Protein AF-A0A1S1GWY3-F1 (afdb_monomer_lite)

Foldseek 3Di:
DDPPPLQPLLDAPPDDPVNADDPVVLVVLLVVLLPDPDCPDPVNVVSLVVSLVRLVSLLRNQLNVVRDPDDVLSVVLSVLLVVLVVLLVVLLVDQDLVSSLVSVVVQLVVCQVPVSSVSSCLSRPQNVPLVCLCVSYPDNVSSLVNSLSSLVSSLVSCVRHGDPSSSVSSVSVNSSSVSVSD

Radius of gyration: 16.81 Å; chains: 1; bounding box: 40×38×43 Å

pLDDT: mean 86.52, std 10.94, range [29.84, 97.25]

Structure (mmCIF, N/CA/C/O backbone):
data_AF-A0A1S1GWY3-F1
#
_entry.id   AF-A0A1S1GWY3-F1
#
loop_
_atom_site.group_PDB
_atom_site.id
_atom_site.type_symbol
_atom_site.label_atom_id
_atom_site.label_alt_id
_atom_site.label_comp_id
_atom_site.label_asym_id
_atom_site.label_entity_id
_atom_site.label_seq_id
_atom_site.pdbx_PDB_ins_code
_atom_site.Cartn_x
_atom_site.Cartn_y
_atom_site.Cartn_z
_atom_site.occupancy
_atom_site.B_iso_or_equiv
_atom_site.auth_seq_id
_atom_site.auth_comp_id
_atom_site.auth_asym_id
_atom_site.auth_atom_id
_atom_site.pdbx_PDB_model_num
ATOM 1 N N . MET A 1 1 ? 18.678 25.585 -15.046 1.00 33.75 1 MET A N 1
ATOM 2 C CA . MET A 1 1 ? 17.595 25.380 -14.064 1.00 33.75 1 MET A CA 1
ATOM 3 C C . MET A 1 1 ? 17.825 24.009 -13.463 1.00 33.75 1 MET A C 1
ATOM 5 O O . MET A 1 1 ? 17.833 23.049 -14.219 1.00 33.75 1 MET A O 1
ATOM 9 N N . ASN A 1 2 ? 18.138 23.937 -12.169 1.00 29.84 2 ASN A N 1
ATOM 10 C CA . ASN A 1 2 ? 18.294 22.660 -11.475 1.00 29.84 2 ASN A CA 1
ATOM 11 C C . ASN A 1 2 ? 16.910 22.026 -11.335 1.00 29.84 2 ASN A C 1
ATOM 13 O O . ASN A 1 2 ? 16.057 22.564 -10.637 1.00 29.84 2 ASN A O 1
ATOM 17 N N . VAL A 1 3 ? 16.696 20.913 -12.035 1.00 37.03 3 VAL A N 1
ATOM 18 C CA . VAL A 1 3 ? 15.541 20.022 -11.871 1.00 37.03 3 VAL A CA 1
ATOM 19 C C . VAL A 1 3 ? 15.856 19.090 -10.696 1.00 37.03 3 VAL A C 1
ATOM 21 O O . VAL A 1 3 ? 16.048 17.893 -10.858 1.00 37.03 3 VAL A O 1
ATOM 24 N N . THR A 1 4 ? 16.055 19.658 -9.511 1.00 40.62 4 THR A N 1
ATOM 25 C CA . THR A 1 4 ? 16.269 18.902 -8.269 1.00 40.62 4 THR A CA 1
ATOM 26 C C . THR A 1 4 ? 14.913 18.791 -7.588 1.00 40.62 4 THR A C 1
ATOM 28 O O . THR A 1 4 ? 14.462 19.765 -6.991 1.00 40.62 4 THR A O 1
ATOM 31 N N . GLY A 1 5 ? 14.226 17.667 -7.804 1.00 51.12 5 GLY A N 1
ATOM 32 C CA . GLY A 1 5 ? 12.926 17.367 -7.191 1.00 51.12 5 GLY A CA 1
ATOM 33 C C . GLY A 1 5 ? 12.079 16.334 -7.945 1.00 51.12 5 GLY A C 1
ATOM 34 O O . GLY A 1 5 ? 11.259 15.666 -7.338 1.00 51.12 5 GLY A O 1
ATOM 35 N N . HIS A 1 6 ? 12.298 16.127 -9.250 1.00 55.69 6 HIS A N 1
ATOM 36 C CA . HIS A 1 6 ? 11.479 15.204 -10.066 1.00 55.69 6 HIS A CA 1
ATOM 37 C C . HIS A 1 6 ? 11.820 13.705 -9.904 1.00 55.69 6 HIS A C 1
ATOM 39 O O . HIS A 1 6 ? 11.267 12.875 -10.630 1.00 55.69 6 HIS A O 1
ATOM 45 N N . TYR A 1 7 ? 12.745 13.354 -8.997 1.00 61.78 7 TYR A N 1
ATOM 46 C CA . TYR A 1 7 ? 13.328 12.006 -8.930 1.00 61.78 7 TYR A CA 1
ATOM 47 C C . TYR A 1 7 ? 13.540 11.432 -7.520 1.00 61.78 7 TYR A C 1
ATOM 49 O O . TYR A 1 7 ? 13.973 10.289 -7.428 1.00 61.78 7 TYR A O 1
ATOM 57 N N . GLU A 1 8 ? 13.244 12.167 -6.442 1.00 68.94 8 GLU A N 1
ATOM 58 C CA . GLU A 1 8 ? 13.541 11.705 -5.067 1.00 68.94 8 GLU A CA 1
ATOM 59 C C . GLU A 1 8 ? 12.760 10.429 -4.706 1.00 68.94 8 GLU A C 1
ATOM 61 O O . GLU A 1 8 ? 13.274 9.542 -4.038 1.00 68.94 8 GLU A O 1
ATOM 66 N N . GLU A 1 9 ? 11.563 10.261 -5.268 1.00 67.81 9 GLU A N 1
ATOM 67 C CA . GLU A 1 9 ? 10.724 9.060 -5.120 1.00 67.81 9 GLU A CA 1
ATOM 68 C C . GLU A 1 9 ? 11.321 7.803 -5.796 1.00 67.81 9 GLU A C 1
ATOM 70 O O . GLU A 1 9 ? 10.809 6.696 -5.638 1.00 67.81 9 GLU A O 1
ATOM 75 N N . PHE A 1 10 ? 12.387 7.964 -6.591 1.00 72.00 10 PHE A N 1
ATOM 76 C CA . PHE A 1 10 ? 13.150 6.878 -7.220 1.00 72.00 10 PHE A CA 1
ATOM 77 C C . PHE A 1 10 ? 14.474 6.601 -6.504 1.00 72.00 10 PHE A C 1
ATOM 79 O O . PHE A 1 10 ? 15.236 5.730 -6.936 1.00 72.00 10 PHE A O 1
ATOM 86 N N . ASP A 1 11 ? 14.795 7.364 -5.463 1.00 78.31 11 ASP A N 1
ATOM 87 C CA . ASP A 1 11 ? 15.986 7.126 -4.665 1.00 78.31 11 ASP A CA 1
ATOM 88 C C . ASP A 1 11 ? 15.728 6.000 -3.667 1.00 78.31 11 ASP A C 1
ATOM 90 O O . ASP A 1 11 ? 14.596 5.758 -3.250 1.00 78.31 11 ASP A O 1
ATOM 94 N N . LYS A 1 12 ? 16.775 5.249 -3.321 1.00 83.94 12 LYS A N 1
ATOM 95 C CA . LYS A 1 12 ? 16.629 4.134 -2.381 1.00 83.94 12 LYS A CA 1
ATOM 96 C C . LYS A 1 12 ? 16.332 4.655 -0.976 1.00 83.94 12 LYS A C 1
ATOM 98 O O . LYS A 1 12 ? 16.876 5.684 -0.575 1.00 83.94 12 LYS A O 1
ATOM 103 N N . SER A 1 13 ? 15.505 3.928 -0.232 1.00 85.69 13 SER A N 1
ATOM 104 C CA . SER A 1 13 ? 15.097 4.273 1.137 1.00 85.69 13 SER A CA 1
ATOM 105 C C . SER A 1 13 ? 16.272 4.305 2.126 1.00 85.69 13 SER A C 1
ATOM 107 O O . SER A 1 13 ? 16.221 5.007 3.133 1.00 85.69 13 SER A O 1
ATOM 109 N N . ASN A 1 14 ? 17.364 3.594 1.811 1.00 87.25 14 ASN A N 1
ATOM 110 C CA . ASN A 1 14 ? 18.498 3.302 2.700 1.00 87.25 14 ASN A CA 1
ATOM 111 C C . ASN A 1 14 ? 18.140 2.421 3.907 1.00 87.25 14 ASN A C 1
ATOM 113 O O . ASN A 1 14 ? 18.985 2.253 4.786 1.00 87.25 14 ASN A O 1
ATOM 117 N N . LEU A 1 15 ? 16.936 1.844 3.942 1.00 91.38 15 LEU A N 1
ATOM 118 C CA . LEU A 1 15 ? 16.572 0.841 4.932 1.00 91.38 15 LEU A CA 1
ATOM 119 C C . LEU A 1 15 ? 17.345 -0.450 4.672 1.00 91.38 15 LEU A C 1
ATOM 121 O O . LEU A 1 15 ? 17.559 -0.869 3.531 1.00 91.38 15 LEU A O 1
ATOM 125 N N . THR A 1 16 ? 17.756 -1.097 5.752 1.00 91.25 16 THR A N 1
ATOM 126 C CA . THR A 1 16 ? 18.319 -2.443 5.731 1.00 91.25 16 THR A CA 1
ATOM 127 C C . THR A 1 16 ? 17.353 -3.411 6.395 1.00 91.25 16 THR A C 1
ATOM 129 O O . THR A 1 16 ? 16.482 -3.009 7.163 1.00 91.25 16 THR A O 1
ATOM 132 N N . LYS A 1 17 ? 17.490 -4.711 6.116 1.00 89.62 17 LYS A N 1
ATOM 133 C CA . LYS A 1 17 ? 16.598 -5.724 6.697 1.00 89.62 17 LYS A CA 1
ATOM 134 C C . LYS A 1 17 ? 16.669 -5.737 8.227 1.00 89.62 17 LYS A C 1
ATOM 136 O O . LYS A 1 17 ? 15.695 -6.080 8.884 1.00 89.62 17 LYS A O 1
ATOM 141 N N . GLU A 1 18 ? 17.819 -5.367 8.783 1.00 90.81 18 GLU A N 1
ATOM 142 C CA . GLU A 1 18 ? 18.073 -5.257 10.216 1.00 90.81 18 GLU A CA 1
ATOM 143 C C . GLU A 1 18 ? 17.313 -4.102 10.886 1.00 90.81 18 GLU A C 1
ATOM 145 O O . GLU A 1 18 ? 17.094 -4.156 12.097 1.00 90.81 18 GLU A O 1
ATOM 150 N N . ASP A 1 19 ? 16.893 -3.090 10.120 1.00 90.19 1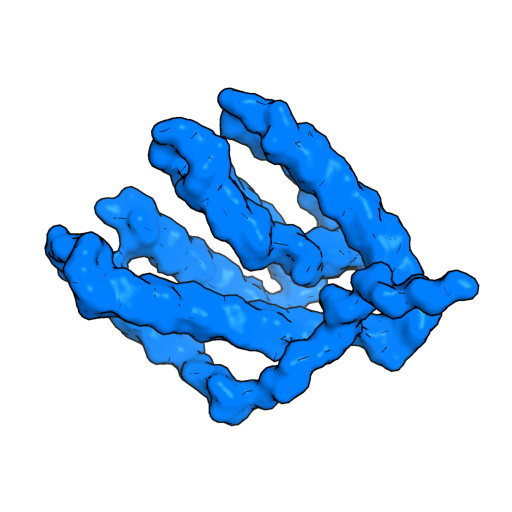9 ASP A N 1
ATOM 151 C CA . ASP A 1 19 ? 16.079 -1.974 10.615 1.00 90.19 19 ASP A CA 1
ATOM 152 C C . ASP A 1 19 ? 14.593 -2.358 10.756 1.00 90.19 19 ASP A C 1
ATOM 154 O O . ASP A 1 19 ? 13.818 -1.635 11.384 1.00 90.19 19 ASP A O 1
ATOM 158 N N . LEU A 1 20 ? 14.187 -3.501 10.188 1.00 94.88 20 LEU A N 1
ATOM 159 C CA . LEU A 1 20 ? 12.792 -3.910 10.057 1.00 94.88 20 LEU A CA 1
ATOM 160 C C . LEU A 1 20 ? 12.394 -4.932 11.125 1.00 94.88 20 LEU A C 1
ATOM 162 O O . LEU A 1 20 ? 13.105 -5.901 11.400 1.00 94.88 20 LEU A O 1
ATOM 166 N N . ILE A 1 21 ? 11.197 -4.760 11.688 1.00 94.75 21 ILE A N 1
ATOM 167 C CA . ILE A 1 21 ? 10.583 -5.789 12.538 1.00 94.75 21 ILE A CA 1
ATOM 168 C C . ILE A 1 21 ? 10.111 -6.976 11.693 1.00 94.75 21 ILE A C 1
ATOM 170 O O . ILE A 1 21 ? 9.874 -6.845 10.496 1.00 94.75 21 ILE A O 1
ATOM 174 N N . SER A 1 22 ? 9.934 -8.150 12.293 1.00 95.69 22 SER A N 1
ATOM 175 C CA . SER A 1 22 ? 9.476 -9.324 11.540 1.00 95.69 22 SER A CA 1
ATOM 176 C C . SER A 1 22 ? 8.006 -9.214 11.089 1.00 95.69 22 SER A C 1
ATOM 178 O O . SER A 1 22 ? 7.181 -8.592 11.758 1.00 95.69 22 SER A O 1
ATOM 180 N N . PHE A 1 23 ? 7.640 -9.884 9.987 1.00 95.38 23 PHE A N 1
ATOM 181 C CA . PHE A 1 23 ? 6.233 -10.010 9.565 1.00 95.38 23 PHE A CA 1
ATOM 182 C C . PHE A 1 23 ? 5.352 -10.640 10.652 1.00 95.38 23 PHE A C 1
ATOM 184 O O . PHE A 1 23 ? 4.197 -10.253 10.808 1.00 95.38 23 PHE A O 1
ATOM 191 N N . ASP A 1 24 ? 5.893 -11.575 11.435 1.00 96.44 24 ASP A N 1
ATOM 192 C CA . ASP A 1 24 ? 5.167 -12.197 12.544 1.00 96.44 24 ASP A CA 1
ATOM 193 C C . ASP A 1 24 ? 4.851 -11.199 13.665 1.00 96.44 24 ASP A C 1
ATOM 195 O O . ASP A 1 24 ? 3.771 -11.258 14.252 1.00 96.44 24 ASP A O 1
ATOM 199 N N . GLU A 1 25 ? 5.745 -10.249 13.944 1.00 96.75 25 GLU A N 1
ATOM 200 C CA . GLU A 1 25 ? 5.464 -9.164 14.888 1.00 96.75 25 GLU A CA 1
ATOM 201 C C . GLU A 1 25 ? 4.370 -8.226 14.371 1.00 96.75 25 GLU A C 1
ATOM 203 O O . GLU A 1 25 ? 3.475 -7.866 15.137 1.00 96.75 25 GLU A O 1
ATOM 208 N N . ILE A 1 26 ? 4.381 -7.891 13.075 1.00 97.12 26 ILE A N 1
ATOM 209 C CA . ILE A 1 26 ? 3.318 -7.086 12.449 1.00 97.12 26 ILE A CA 1
ATOM 210 C C . ILE A 1 26 ? 1.970 -7.811 12.563 1.00 97.12 26 ILE A C 1
ATOM 212 O O . ILE A 1 26 ? 0.995 -7.224 13.031 1.00 97.12 26 ILE A O 1
ATOM 216 N N . LYS A 1 27 ? 1.923 -9.108 12.219 1.00 97.12 27 LYS A N 1
ATOM 217 C CA . LYS A 1 27 ? 0.732 -9.968 12.369 1.00 97.12 27 LYS A CA 1
ATOM 218 C C . LYS A 1 27 ? 0.194 -9.947 13.802 1.00 97.12 27 LYS A C 1
ATOM 220 O O . LYS A 1 27 ? -1.005 -9.780 14.014 1.00 97.12 27 LYS A O 1
ATOM 225 N N . GLN A 1 28 ? 1.072 -10.092 14.796 1.00 97.25 28 GLN A N 1
ATOM 226 C CA . GLN A 1 28 ? 0.681 -10.057 16.208 1.00 97.25 28 GLN A CA 1
ATOM 227 C C . GLN A 1 28 ? 0.118 -8.699 16.628 1.00 97.25 28 GLN A C 1
ATOM 229 O O . GLN A 1 28 ? -0.828 -8.648 17.412 1.00 97.25 28 GLN A O 1
ATOM 234 N N . ASP A 1 29 ? 0.695 -7.604 16.143 1.00 97.06 29 ASP A N 1
ATOM 235 C CA . ASP A 1 29 ? 0.226 -6.261 16.468 1.00 97.06 29 ASP A CA 1
ATOM 236 C C . ASP A 1 29 ? -1.128 -5.956 15.811 1.00 97.06 29 ASP A C 1
ATOM 238 O O . ASP A 1 29 ? -2.011 -5.411 16.477 1.00 97.06 29 ASP A O 1
ATOM 242 N N . ILE A 1 30 ? -1.349 -6.401 14.569 1.00 96.38 30 ILE A N 1
ATOM 243 C CA . ILE A 1 30 ? -2.665 -6.349 13.910 1.00 96.38 30 ILE A CA 1
ATOM 244 C C . ILE A 1 30 ? -3.703 -7.139 14.715 1.00 96.38 30 ILE A C 1
ATOM 246 O O . ILE A 1 30 ? -4.798 -6.639 14.967 1.00 96.38 30 ILE A O 1
ATOM 250 N N . GLU A 1 31 ? -3.370 -8.347 15.173 1.00 95.75 31 GLU A N 1
ATOM 251 C CA . GLU A 1 31 ? -4.296 -9.168 15.958 1.00 95.75 31 GLU A CA 1
ATOM 252 C C . GLU A 1 31 ? -4.656 -8.513 17.302 1.00 95.75 31 GLU A C 1
ATOM 254 O O . GLU A 1 31 ? -5.824 -8.492 17.696 1.00 95.75 31 GLU A O 1
ATOM 259 N N . LYS A 1 32 ? -3.687 -7.885 17.982 1.00 94.81 32 LYS A N 1
ATOM 260 C CA . LYS A 1 32 ? -3.961 -7.082 19.187 1.00 94.81 32 LYS A CA 1
ATOM 261 C C . LYS A 1 32 ? -4.910 -5.922 18.887 1.00 94.81 32 LYS A C 1
ATOM 263 O O . LYS A 1 32 ? -5.817 -5.663 19.676 1.00 94.81 32 LYS A O 1
ATOM 268 N N . LEU A 1 33 ? -4.730 -5.240 17.753 1.00 94.38 33 LEU A N 1
ATOM 269 C CA . LEU A 1 33 ? -5.608 -4.146 17.338 1.00 94.38 33 LEU A CA 1
ATOM 270 C C . LEU A 1 33 ? -7.033 -4.643 17.044 1.00 94.38 33 LEU A C 1
ATOM 272 O O . LEU A 1 33 ? -7.998 -3.980 17.433 1.00 94.38 33 LEU A O 1
ATOM 276 N N . LYS A 1 34 ? -7.186 -5.810 16.401 1.00 93.06 34 LYS A N 1
ATOM 277 C CA . LYS A 1 34 ? -8.490 -6.456 16.143 1.00 93.06 34 LYS A CA 1
ATOM 278 C C . LYS A 1 34 ? -9.240 -6.775 17.438 1.00 93.06 34 LYS A C 1
ATOM 280 O O . LYS A 1 34 ? -10.443 -6.556 17.513 1.00 93.06 34 LYS A O 1
ATOM 285 N N . GLN A 1 35 ? -8.533 -7.245 18.464 1.00 91.62 35 GLN A N 1
ATOM 286 C CA . GLN A 1 35 ? -9.115 -7.648 19.752 1.00 91.62 35 GLN A CA 1
ATOM 287 C C . GLN A 1 35 ? -9.429 -6.477 20.698 1.00 91.62 35 GLN A C 1
ATOM 289 O O . GLN A 1 35 ? -9.967 -6.688 21.786 1.00 91.62 35 GLN A O 1
ATOM 294 N N . SER A 1 36 ? -9.081 -5.247 20.323 1.00 88.75 36 SER A N 1
ATOM 295 C CA . SER A 1 36 ? -9.164 -4.113 21.234 1.00 88.75 36 SER A CA 1
ATOM 296 C C . SER A 1 36 ? -10.563 -3.493 21.303 1.00 88.75 36 SER A C 1
ATOM 298 O O . SER A 1 36 ? -11.106 -3.044 20.297 1.00 88.75 36 SER A O 1
ATOM 300 N N . GLU A 1 37 ? -11.125 -3.398 22.513 1.00 83.31 37 GLU A N 1
ATOM 301 C CA . GLU A 1 37 ? -12.492 -2.895 22.744 1.00 83.31 37 GLU A CA 1
ATOM 302 C C . GLU A 1 37 ? -12.633 -1.371 22.573 1.00 83.31 37 GLU A C 1
ATOM 304 O O . GLU A 1 37 ? -13.719 -0.875 22.276 1.00 83.31 37 GLU A O 1
ATOM 309 N N . ASN A 1 38 ? -11.555 -0.600 22.768 1.00 85.50 38 ASN A N 1
ATOM 310 C CA . ASN A 1 38 ? -11.584 0.864 22.672 1.00 85.50 38 ASN A CA 1
ATOM 311 C C . ASN A 1 38 ? -10.524 1.397 21.710 1.00 85.50 38 ASN A C 1
ATOM 313 O O . ASN A 1 38 ? -9.496 1.918 22.144 1.00 85.50 38 ASN A O 1
ATOM 317 N N . LYS A 1 39 ? -10.799 1.336 20.405 1.00 81.75 39 LYS A N 1
ATOM 318 C CA . LYS A 1 39 ? -9.899 1.777 19.321 1.00 81.75 39 LYS A CA 1
ATOM 319 C C . LYS A 1 39 ? -9.305 3.183 19.505 1.00 81.75 39 LYS A C 1
ATOM 321 O O . LYS A 1 39 ? -8.210 3.443 19.034 1.00 81.75 39 LYS A O 1
ATOM 326 N N . LYS A 1 40 ? -9.979 4.076 20.241 1.00 85.19 40 LYS A N 1
ATOM 327 C CA . LYS A 1 40 ? -9.542 5.467 20.468 1.00 85.19 40 LYS A CA 1
ATOM 328 C C . LYS A 1 40 ? -8.639 5.662 21.691 1.00 85.19 40 LYS A C 1
ATOM 330 O O . LYS A 1 40 ? -8.344 6.802 22.040 1.00 85.19 40 LYS A O 1
ATOM 335 N N . SER A 1 41 ? -8.247 4.595 22.386 1.00 90.69 41 SER A N 1
ATOM 336 C CA . SER A 1 41 ? -7.293 4.696 23.494 1.00 90.69 41 SER A CA 1
ATOM 337 C C . SER A 1 41 ? -5.906 5.118 22.992 1.00 90.69 41 SER A C 1
ATOM 339 O O . SER A 1 41 ? -5.496 4.749 21.892 1.00 90.69 41 SER A O 1
ATOM 341 N N . ASP A 1 42 ? -5.146 5.839 23.821 1.00 92.25 42 ASP A N 1
ATOM 342 C CA . ASP A 1 42 ? -3.774 6.252 23.483 1.00 92.25 42 ASP A CA 1
ATOM 343 C C . ASP A 1 42 ? -2.863 5.061 23.135 1.00 92.25 42 ASP A C 1
ATOM 345 O O . ASP A 1 42 ? -1.924 5.196 22.353 1.00 92.25 42 ASP A O 1
ATOM 349 N N . GLU A 1 43 ? -3.115 3.897 23.737 1.00 92.38 43 GLU A N 1
ATOM 350 C CA . GLU A 1 43 ? -2.380 2.663 23.460 1.00 92.38 43 GLU A CA 1
ATOM 351 C C . GLU A 1 43 ? -2.678 2.137 22.053 1.00 92.38 43 GLU A C 1
ATOM 353 O O . GLU A 1 43 ? -1.746 1.839 21.309 1.00 92.38 43 GLU A O 1
ATOM 358 N N . ASN A 1 44 ? -3.951 2.105 21.654 1.00 91.56 44 ASN A N 1
ATOM 359 C CA . ASN A 1 44 ? -4.340 1.654 20.321 1.00 91.56 44 ASN A CA 1
ATOM 360 C C . ASN A 1 44 ? -3.905 2.622 19.228 1.00 91.56 44 ASN A C 1
ATOM 362 O O . ASN A 1 44 ? -3.440 2.170 18.192 1.00 91.56 44 ASN A O 1
ATOM 366 N N . VAL A 1 45 ? -3.972 3.934 19.468 1.00 92.69 45 VAL A N 1
ATOM 367 C CA . VAL A 1 45 ? -3.465 4.934 18.514 1.00 92.69 45 VAL A CA 1
ATOM 368 C C . VAL A 1 45 ? -1.960 4.749 18.286 1.00 92.69 45 VAL A C 1
ATOM 370 O O . VAL A 1 45 ? -1.478 4.824 17.158 1.00 92.69 45 VAL A O 1
ATOM 373 N N . LYS A 1 46 ? -1.193 4.455 19.346 1.00 94.88 46 LYS A N 1
ATOM 374 C CA . LYS A 1 46 ? 0.240 4.137 19.215 1.00 94.88 46 LYS A CA 1
ATOM 375 C C . LYS A 1 46 ? 0.478 2.815 18.490 1.00 94.88 46 LYS A C 1
ATOM 377 O O . LYS A 1 46 ? 1.430 2.726 17.720 1.00 94.88 46 LYS A O 1
ATOM 382 N N . LEU A 1 47 ? -0.352 1.806 18.748 1.00 95.25 47 LEU A N 1
ATOM 383 C CA . LEU A 1 47 ? -0.277 0.510 18.078 1.00 95.25 47 LEU A CA 1
ATOM 384 C C . LEU A 1 47 ? -0.572 0.644 16.578 1.00 95.25 47 LEU A C 1
ATOM 386 O O . LEU A 1 47 ? 0.187 0.130 15.766 1.00 95.25 47 LEU A O 1
ATOM 390 N N . GLU A 1 48 ? -1.612 1.393 16.218 1.00 93.75 48 GLU A N 1
ATOM 391 C CA . GLU A 1 48 ? -1.975 1.713 14.838 1.00 93.75 48 GLU A CA 1
ATOM 392 C C . GLU A 1 48 ? -0.819 2.414 14.114 1.00 93.75 48 GLU A C 1
ATOM 394 O O . GLU A 1 48 ? -0.377 1.962 13.059 1.00 93.75 48 GLU A O 1
ATOM 399 N N . GLN A 1 49 ? -0.247 3.457 14.727 1.00 93.88 49 GLN A N 1
ATOM 400 C CA . GLN A 1 49 ? 0.904 4.157 14.157 1.00 93.88 49 GLN A CA 1
ATOM 401 C C . GLN A 1 49 ? 2.123 3.238 14.004 1.00 93.88 49 GLN A C 1
ATOM 403 O O . GLN A 1 49 ? 2.849 3.346 13.017 1.00 93.88 49 GLN A O 1
ATOM 408 N N . LYS A 1 50 ? 2.356 2.330 14.962 1.00 95.56 50 LYS A N 1
ATOM 409 C CA . LYS A 1 50 ? 3.440 1.345 14.880 1.00 95.56 50 LYS A CA 1
ATOM 410 C C . LYS A 1 50 ? 3.239 0.419 13.681 1.00 95.56 50 LYS A C 1
ATOM 412 O O . LYS A 1 50 ? 4.162 0.288 12.886 1.00 95.56 50 LYS A O 1
ATOM 417 N N . ILE A 1 51 ? 2.053 -0.176 13.537 1.00 95.31 51 ILE A N 1
ATOM 418 C CA . ILE A 1 51 ? 1.723 -1.067 12.414 1.00 95.31 51 ILE A CA 1
ATOM 419 C C . ILE A 1 51 ? 1.901 -0.324 11.091 1.00 95.31 51 ILE A C 1
ATOM 421 O O . ILE A 1 51 ? 2.605 -0.814 10.213 1.00 95.31 51 ILE A O 1
ATOM 425 N N . LYS A 1 52 ? 1.335 0.884 10.979 1.00 93.00 52 LYS A N 1
ATOM 426 C CA . LYS A 1 52 ? 1.437 1.720 9.779 1.00 93.00 52 LYS A CA 1
ATOM 427 C C . LYS A 1 52 ? 2.891 1.997 9.392 1.00 93.00 52 LYS A C 1
ATOM 429 O O . LYS A 1 52 ? 3.260 1.793 8.241 1.00 93.00 52 LYS A O 1
ATOM 434 N N . ASN A 1 53 ? 3.718 2.421 10.349 1.00 93.94 53 ASN A N 1
ATOM 435 C CA . ASN A 1 53 ? 5.132 2.688 10.092 1.00 93.94 53 ASN A CA 1
ATOM 436 C C . ASN A 1 53 ? 5.869 1.412 9.671 1.00 93.94 53 ASN A C 1
ATOM 438 O O . ASN A 1 53 ? 6.590 1.430 8.686 1.00 93.94 53 ASN A O 1
ATOM 442 N N . SER A 1 54 ? 5.643 0.291 10.361 1.00 95.38 54 SER A N 1
ATOM 443 C CA . SER A 1 54 ? 6.300 -0.976 10.025 1.00 95.38 54 SER A CA 1
ATOM 444 C C . SER A 1 54 ? 5.905 -1.510 8.647 1.00 95.38 54 SER A C 1
ATOM 446 O O . SER A 1 54 ? 6.761 -2.033 7.940 1.00 95.38 54 SER A O 1
ATOM 448 N N . LEU A 1 55 ? 4.637 -1.371 8.246 1.00 94.56 55 LEU A N 1
ATOM 449 C CA . LEU A 1 55 ? 4.194 -1.706 6.891 1.00 94.56 55 LEU A CA 1
ATOM 450 C C . LEU A 1 55 ? 4.860 -0.791 5.852 1.00 94.56 55 LEU A C 1
ATOM 452 O O . LEU A 1 55 ? 5.373 -1.293 4.855 1.00 94.56 55 LEU A O 1
ATOM 456 N N . SER A 1 56 ? 4.906 0.521 6.108 1.00 92.44 56 SER A N 1
ATOM 457 C CA . SER A 1 56 ? 5.559 1.503 5.230 1.00 92.44 56 SER A CA 1
ATOM 458 C C . SER A 1 56 ? 7.053 1.215 5.054 1.00 92.44 56 SER A C 1
ATOM 460 O O . SER A 1 56 ? 7.528 1.147 3.923 1.00 92.44 56 SER A O 1
ATOM 462 N N . ASP A 1 57 ? 7.784 0.977 6.148 1.00 93.75 57 ASP A N 1
ATOM 463 C CA . ASP A 1 57 ? 9.225 0.698 6.118 1.00 93.75 57 ASP A CA 1
ATOM 464 C C . ASP A 1 57 ? 9.521 -0.568 5.295 1.00 93.75 57 ASP A C 1
ATOM 466 O O . ASP A 1 57 ? 10.418 -0.586 4.449 1.00 93.75 57 ASP A O 1
ATOM 470 N N . TRP A 1 58 ? 8.726 -1.628 5.478 1.00 94.69 58 TRP A N 1
ATOM 471 C CA . TRP A 1 58 ? 8.857 -2.843 4.672 1.00 94.69 58 TRP A CA 1
ATOM 472 C C . TRP A 1 58 ? 8.547 -2.614 3.195 1.00 94.69 58 TRP A C 1
ATOM 474 O O . TRP A 1 58 ? 9.250 -3.152 2.337 1.00 94.69 58 TRP A O 1
ATOM 484 N N . LYS A 1 59 ? 7.511 -1.831 2.879 1.00 92.25 59 LYS A N 1
ATOM 485 C CA . LYS A 1 59 ? 7.165 -1.517 1.491 1.00 92.25 59 LYS A CA 1
ATOM 486 C C . LYS A 1 59 ? 8.293 -0.748 0.825 1.00 92.25 59 LYS A C 1
ATOM 488 O O . LYS A 1 59 ? 8.662 -1.093 -0.293 1.00 92.25 59 LYS A O 1
ATOM 493 N N . ASP A 1 60 ? 8.861 0.247 1.498 1.00 91.12 60 ASP A N 1
ATOM 494 C CA . ASP A 1 60 ? 9.996 1.012 0.988 1.00 91.12 60 ASP A CA 1
ATOM 495 C C . ASP A 1 60 ? 11.231 0.137 0.765 1.00 91.12 60 ASP A C 1
ATOM 497 O O . ASP A 1 60 ? 11.810 0.164 -0.325 1.00 91.12 60 ASP A O 1
ATOM 501 N N . TYR A 1 61 ? 11.576 -0.705 1.742 1.00 93.19 61 TYR A N 1
ATOM 502 C CA . TYR A 1 61 ? 12.684 -1.650 1.624 1.00 93.19 61 TYR A CA 1
ATOM 503 C C . TYR A 1 61 ? 12.516 -2.607 0.435 1.00 93.19 61 TYR A C 1
ATOM 505 O O . TYR A 1 61 ? 13.438 -2.789 -0.357 1.00 93.19 61 TYR A O 1
ATOM 513 N N . LEU A 1 62 ? 11.335 -3.206 0.265 1.00 92.38 62 LEU A N 1
ATOM 514 C CA . LEU A 1 62 ? 11.090 -4.145 -0.833 1.00 92.38 62 LEU A CA 1
ATOM 515 C C . LEU A 1 62 ? 10.979 -3.434 -2.190 1.00 92.38 62 LEU A C 1
ATOM 517 O O . LEU A 1 62 ? 11.413 -3.975 -3.206 1.00 92.38 62 LEU A O 1
ATOM 521 N N . LYS A 1 63 ? 10.449 -2.204 -2.231 1.00 89.81 63 LYS A N 1
ATOM 522 C CA . LYS A 1 63 ? 10.416 -1.377 -3.449 1.00 89.81 63 LYS A CA 1
ATOM 523 C C . LYS A 1 63 ? 11.830 -1.017 -3.922 1.00 89.81 63 LYS A C 1
ATOM 525 O O . LYS A 1 63 ? 12.018 -0.888 -5.131 1.00 89.81 63 LYS A O 1
ATOM 530 N N . ASP A 1 64 ? 12.826 -0.901 -3.036 1.00 89.31 64 ASP A N 1
ATOM 531 C CA . ASP A 1 64 ? 14.219 -0.579 -3.403 1.00 89.31 64 ASP A CA 1
ATOM 532 C C . ASP A 1 64 ? 14.865 -1.593 -4.363 1.00 89.31 64 ASP A C 1
ATOM 534 O O . ASP A 1 64 ? 15.778 -1.227 -5.113 1.00 89.31 64 ASP A O 1
ATOM 538 N N . GLU A 1 65 ? 14.389 -2.843 -4.383 1.00 85.44 65 GLU A N 1
ATOM 539 C CA . GLU A 1 65 ? 14.806 -3.865 -5.358 1.00 85.44 65 GLU A CA 1
ATOM 540 C C . GLU A 1 65 ? 14.350 -3.536 -6.787 1.00 85.44 65 GLU A C 1
ATOM 542 O O . GLU A 1 65 ? 14.972 -3.956 -7.763 1.00 85.44 65 GLU A O 1
ATOM 547 N N . PHE A 1 66 ? 13.266 -2.771 -6.910 1.00 82.31 66 PHE A N 1
ATOM 548 C CA . PHE A 1 66 ? 12.623 -2.415 -8.173 1.00 82.31 66 PHE A CA 1
ATOM 549 C C . PHE A 1 66 ? 12.830 -0.945 -8.549 1.00 82.31 66 PHE A C 1
ATOM 551 O O . PHE A 1 66 ? 12.465 -0.538 -9.657 1.00 82.31 66 PHE A O 1
ATOM 558 N N . ARG A 1 67 ? 13.427 -0.142 -7.656 1.00 85.62 67 ARG A N 1
ATOM 559 C CA . ARG A 1 67 ? 13.831 1.231 -7.962 1.00 85.62 67 ARG A CA 1
ATOM 560 C C . ARG A 1 67 ? 15.004 1.217 -8.955 1.00 85.62 67 ARG A C 1
ATOM 562 O O . ARG A 1 67 ? 15.928 0.417 -8.821 1.00 85.62 67 ARG A O 1
ATOM 569 N N . PRO A 1 68 ? 14.989 2.099 -9.965 1.00 80.75 68 PRO A N 1
ATOM 570 C CA . PRO A 1 68 ? 16.005 2.130 -11.015 1.00 80.75 68 PRO A CA 1
ATOM 571 C C . PRO A 1 68 ? 17.400 2.504 -10.490 1.00 80.75 68 PRO A C 1
ATOM 573 O O . PRO A 1 68 ? 17.589 3.541 -9.853 1.00 80.75 68 PRO A O 1
ATOM 576 N N . ASP A 1 69 ? 18.409 1.715 -10.867 1.00 80.94 69 ASP A N 1
ATOM 577 C CA . ASP A 1 69 ? 19.811 1.937 -10.474 1.00 80.94 69 ASP A CA 1
ATOM 578 C C . ASP A 1 69 ? 20.560 2.932 -11.389 1.00 80.94 69 ASP A C 1
ATOM 580 O O . ASP A 1 69 ? 21.711 3.288 -11.132 1.00 80.94 69 ASP A O 1
ATOM 584 N N . ASN A 1 70 ? 19.941 3.382 -12.488 1.00 81.19 70 ASN A N 1
ATOM 585 C CA . ASN A 1 70 ? 20.563 4.274 -13.468 1.00 81.19 70 ASN A CA 1
ATOM 586 C C . ASN A 1 70 ? 19.651 5.443 -13.873 1.00 81.19 70 ASN A C 1
ATOM 588 O O . ASN A 1 70 ? 18.425 5.346 -13.861 1.00 81.19 70 ASN A O 1
ATOM 592 N N . GLN A 1 71 ? 20.275 6.557 -14.267 1.00 81.94 71 GLN A N 1
ATOM 593 C CA . GLN A 1 71 ? 19.576 7.801 -14.600 1.00 81.94 71 GLN A CA 1
ATOM 594 C C . GLN A 1 71 ? 18.598 7.678 -15.792 1.00 81.94 71 GLN A C 1
ATOM 596 O O . GLN A 1 71 ? 17.481 8.177 -15.675 1.00 81.94 71 GLN A O 1
ATOM 601 N N . PRO A 1 72 ? 18.931 7.002 -16.912 1.00 82.81 72 PRO A N 1
ATOM 602 C CA . PRO A 1 72 ? 17.979 6.834 -18.015 1.00 82.81 72 PRO A CA 1
ATOM 603 C C . PRO A 1 72 ? 16.694 6.091 -17.625 1.00 82.81 72 PRO A C 1
ATOM 605 O O . PRO A 1 72 ? 15.603 6.433 -18.081 1.00 82.81 72 PRO A O 1
ATOM 608 N N . GLU A 1 73 ? 16.805 5.065 -16.784 1.00 79.25 73 GLU A N 1
ATOM 609 C CA . GLU A 1 73 ? 15.649 4.313 -16.304 1.00 79.25 73 GLU A CA 1
ATOM 610 C C . GLU A 1 73 ? 14.836 5.109 -15.278 1.00 79.25 73 GLU A C 1
ATOM 612 O O . GLU A 1 73 ? 13.607 5.092 -15.352 1.00 79.25 73 GLU A O 1
ATOM 617 N N . LYS A 1 74 ? 15.502 5.900 -14.419 1.00 80.56 74 LYS A N 1
ATOM 618 C CA . LYS A 1 74 ? 14.856 6.915 -13.566 1.00 80.56 74 LYS A CA 1
ATOM 619 C C . LYS A 1 74 ? 14.012 7.883 -14.386 1.00 80.56 74 LYS A C 1
ATOM 621 O O . LYS A 1 74 ? 12.838 8.071 -14.095 1.00 80.56 74 LYS A O 1
ATOM 626 N N . GLU A 1 75 ? 14.570 8.448 -15.453 1.00 81.31 75 GLU A N 1
ATOM 627 C CA . GLU A 1 75 ? 13.848 9.373 -16.336 1.00 81.31 75 GLU A CA 1
ATOM 628 C C . GLU A 1 75 ? 12.664 8.697 -17.031 1.00 81.31 75 GLU A C 1
ATOM 630 O O . GLU A 1 75 ? 11.572 9.261 -17.122 1.00 81.31 75 GLU A O 1
ATOM 635 N N . ARG A 1 76 ? 12.849 7.462 -17.509 1.00 80.62 76 ARG A N 1
ATOM 636 C CA . ARG A 1 76 ? 11.770 6.701 -18.144 1.00 80.62 76 ARG A CA 1
ATOM 637 C C . ARG A 1 76 ? 10.624 6.432 -17.172 1.00 80.62 76 ARG A C 1
ATOM 639 O O . ARG A 1 76 ? 9.471 6.647 -17.542 1.00 80.62 76 ARG A O 1
ATOM 646 N N . LEU A 1 77 ? 10.924 5.938 -15.973 1.00 79.50 77 LEU A N 1
ATOM 647 C CA . LEU A 1 77 ? 9.901 5.612 -14.984 1.00 79.50 77 LEU A CA 1
ATOM 648 C C . LEU A 1 77 ? 9.266 6.874 -14.382 1.00 79.50 77 LEU A C 1
ATOM 650 O O . LEU A 1 77 ? 8.070 6.855 -14.131 1.00 79.50 77 LEU A O 1
ATOM 654 N N . SER A 1 78 ? 10.000 7.984 -14.261 1.00 78.31 78 SER A N 1
ATOM 655 C CA . SER A 1 78 ? 9.464 9.295 -13.850 1.00 78.31 78 SER A CA 1
ATOM 656 C C . SER A 1 78 ? 8.404 9.817 -14.820 1.00 78.31 78 SER A C 1
ATOM 658 O O . SER A 1 78 ? 7.287 10.114 -14.410 1.00 78.31 78 SER A O 1
ATOM 660 N N . ASN A 1 79 ? 8.661 9.769 -16.131 1.00 80.62 79 ASN A N 1
ATOM 661 C CA . ASN A 1 79 ? 7.647 10.141 -17.127 1.00 80.62 79 ASN A CA 1
ATOM 662 C C . ASN A 1 79 ? 6.394 9.245 -17.077 1.00 80.62 79 ASN A C 1
ATOM 664 O O . ASN A 1 79 ? 5.282 9.683 -17.374 1.00 80.62 79 ASN A O 1
ATOM 668 N N . ILE A 1 80 ? 6.574 7.962 -16.754 1.00 82.75 80 ILE A N 1
ATOM 669 C CA . ILE A 1 80 ? 5.461 7.026 -16.572 1.00 82.75 80 ILE A CA 1
ATOM 670 C C . ILE A 1 80 ? 4.701 7.356 -15.281 1.00 82.75 80 ILE A C 1
ATOM 672 O O . ILE A 1 80 ? 3.472 7.354 -15.299 1.00 82.75 80 ILE A O 1
ATOM 676 N N . ASN A 1 81 ? 5.418 7.672 -14.204 1.00 77.88 81 ASN A N 1
ATOM 677 C CA . ASN A 1 81 ? 4.867 8.051 -12.909 1.00 77.88 81 ASN A CA 1
ATOM 678 C C . ASN A 1 81 ? 4.014 9.318 -13.002 1.00 77.88 81 ASN A C 1
ATOM 680 O O . ASN A 1 81 ? 2.881 9.308 -12.544 1.00 77.88 81 ASN A O 1
ATOM 684 N N . ASP A 1 82 ? 4.484 10.367 -13.677 1.00 80.69 82 ASP A N 1
ATOM 685 C CA . ASP A 1 82 ? 3.700 11.596 -13.866 1.00 80.69 82 ASP A CA 1
ATOM 686 C C . ASP A 1 82 ? 2.344 11.305 -14.525 1.00 80.69 82 ASP A C 1
ATOM 688 O O . ASP A 1 82 ? 1.312 11.873 -14.158 1.00 80.69 82 ASP A O 1
ATOM 692 N N . LYS A 1 83 ? 2.326 10.363 -15.477 1.00 81.00 83 LYS A N 1
ATOM 693 C CA . LYS A 1 83 ? 1.085 9.909 -16.105 1.00 81.00 83 LYS A CA 1
ATOM 694 C C . LYS A 1 83 ? 0.213 9.113 -15.135 1.00 81.00 83 LYS A C 1
ATOM 696 O O . LYS A 1 83 ? -0.986 9.357 -15.080 1.00 81.00 83 LYS A O 1
ATOM 701 N N . VAL A 1 84 ? 0.809 8.182 -14.393 1.00 81.31 84 VAL A N 1
ATOM 702 C CA . VAL A 1 84 ? 0.123 7.391 -13.364 1.00 81.31 84 VAL A CA 1
ATOM 703 C C . VAL A 1 84 ? -0.528 8.318 -12.336 1.00 81.31 84 VAL A C 1
ATOM 705 O O . VAL A 1 84 ? -1.738 8.249 -12.154 1.00 81.31 84 VAL A O 1
ATOM 708 N N . LYS A 1 85 ? 0.232 9.242 -11.742 1.00 80.00 85 LYS A N 1
ATOM 709 C CA . LYS A 1 85 ? -0.258 10.247 -10.792 1.00 80.00 85 LYS A CA 1
ATOM 710 C C . LYS A 1 85 ? -1.388 11.080 -11.370 1.00 80.00 85 LYS A C 1
ATOM 712 O O . LYS A 1 85 ? -2.435 11.183 -10.750 1.00 80.00 85 LYS A O 1
ATOM 717 N N . SER A 1 86 ? -1.230 11.595 -12.590 1.00 81.50 86 SER A N 1
ATOM 718 C CA . SER A 1 86 ? -2.297 12.356 -13.242 1.00 81.50 86 SER A CA 1
ATOM 719 C C . SER A 1 86 ? -3.580 11.539 -13.429 1.00 81.50 86 SER A C 1
ATOM 721 O O . SER A 1 86 ? -4.668 12.092 -13.273 1.00 81.50 86 SER A O 1
ATOM 723 N N . ASP A 1 87 ? -3.477 10.260 -13.803 1.00 78.75 87 ASP A N 1
ATOM 724 C CA . ASP A 1 87 ? -4.635 9.379 -13.989 1.00 78.75 87 ASP A CA 1
ATOM 725 C C . ASP A 1 87 ? -5.325 9.089 -12.636 1.00 78.75 87 ASP A C 1
ATOM 727 O O . ASP A 1 87 ? -6.556 9.101 -12.548 1.00 78.75 87 ASP A O 1
ATOM 731 N N . LEU A 1 88 ? -4.539 8.897 -11.571 1.00 81.06 88 LEU A N 1
ATOM 732 C CA . LEU A 1 88 ? -5.021 8.680 -10.204 1.00 81.06 88 LEU A CA 1
ATOM 733 C C . LEU A 1 88 ? -5.680 9.941 -9.627 1.00 81.06 88 LEU A C 1
ATOM 735 O O . LEU A 1 88 ? -6.840 9.891 -9.225 1.00 81.06 88 LEU A O 1
ATOM 739 N N . ASP A 1 89 ? -5.002 11.089 -9.660 1.00 81.88 89 ASP A N 1
ATOM 740 C CA . ASP A 1 89 ? -5.526 12.380 -9.194 1.00 81.88 89 ASP A CA 1
ATOM 741 C C . ASP A 1 89 ? -6.834 12.741 -9.907 1.00 81.88 89 ASP A C 1
ATOM 743 O O . ASP A 1 89 ? -7.782 13.247 -9.303 1.00 81.88 89 ASP A O 1
ATOM 747 N N . ALA A 1 90 ? -6.932 12.445 -11.208 1.00 82.25 90 ALA A N 1
ATOM 748 C CA . ALA A 1 90 ? -8.164 12.640 -11.961 1.00 82.25 90 ALA A CA 1
ATOM 749 C C . ALA A 1 90 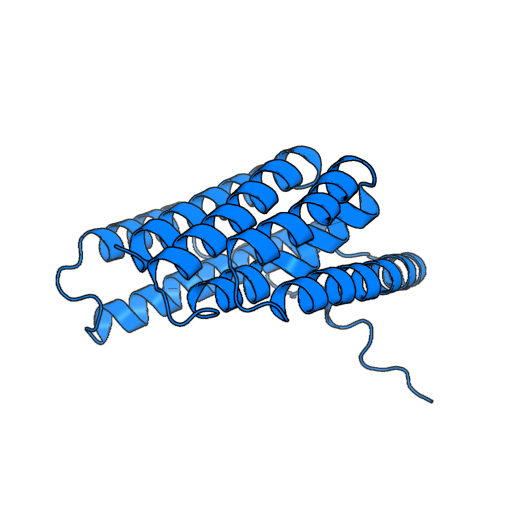? -9.323 11.797 -11.402 1.00 82.25 90 ALA A C 1
ATOM 751 O O . ALA A 1 90 ? -10.457 12.283 -11.364 1.00 82.25 90 ALA A O 1
ATOM 752 N N . ALA A 1 91 ? -9.060 10.569 -10.946 1.00 83.50 91 ALA A N 1
ATOM 753 C CA . ALA A 1 91 ? -10.061 9.725 -10.302 1.00 83.50 91 ALA A CA 1
ATOM 754 C C . ALA A 1 91 ? -10.508 10.320 -8.955 1.00 83.50 91 ALA A C 1
ATOM 756 O O . ALA A 1 91 ? -11.708 10.452 -8.721 1.00 83.50 91 ALA A O 1
ATOM 757 N N . PHE A 1 92 ? -9.575 10.798 -8.130 1.00 84.44 92 PHE A N 1
ATOM 758 C CA . PHE A 1 92 ? -9.859 11.430 -6.831 1.00 84.44 92 PHE A CA 1
ATOM 759 C C . PHE A 1 92 ? -10.447 12.855 -6.919 1.00 84.44 92 PHE A C 1
ATOM 761 O O . PHE A 1 92 ? -10.632 13.526 -5.909 1.00 84.44 92 PHE A O 1
ATOM 768 N N . ASN A 1 93 ? -10.830 13.333 -8.105 1.00 85.06 93 ASN A N 1
ATOM 769 C CA . ASN A 1 93 ? -11.631 14.557 -8.242 1.00 85.06 93 ASN A CA 1
ATOM 770 C C . ASN A 1 93 ? -13.149 14.304 -8.176 1.00 85.06 93 ASN A C 1
ATOM 772 O O . ASN A 1 93 ? -13.943 15.251 -8.189 1.00 85.06 93 ASN A O 1
ATOM 776 N N . TYR A 1 94 ? -13.582 13.042 -8.129 1.00 84.31 94 TYR A N 1
ATOM 777 C CA . TYR A 1 94 ? -14.998 12.680 -8.115 1.00 84.31 94 TYR A CA 1
ATOM 778 C C . TYR A 1 94 ? -15.495 12.350 -6.707 1.00 84.31 94 TYR A C 1
ATOM 780 O O . TYR A 1 94 ? -14.841 11.649 -5.951 1.00 84.31 94 TYR A O 1
ATOM 788 N N . LYS A 1 95 ? -16.712 12.804 -6.385 1.00 79.44 95 LYS A N 1
ATOM 789 C CA . LYS A 1 95 ? -17.384 12.565 -5.093 1.00 79.44 95 LYS A CA 1
ATOM 790 C C . LYS A 1 95 ? -18.216 11.273 -5.052 1.00 79.44 95 LYS A C 1
ATOM 792 O O . LYS A 1 95 ? -19.180 11.198 -4.305 1.00 79.44 95 LYS A O 1
ATOM 797 N N . ASP A 1 96 ? -17.912 10.315 -5.920 1.00 85.00 96 ASP A N 1
ATOM 798 C CA . ASP A 1 96 ? -18.661 9.063 -6.068 1.00 85.00 96 ASP A CA 1
ATOM 799 C C . ASP A 1 96 ? -17.666 7.902 -6.104 1.00 85.00 96 ASP A C 1
ATOM 801 O O . ASP A 1 96 ? -16.901 7.778 -7.065 1.00 85.00 96 ASP A O 1
ATOM 805 N N . GLY A 1 97 ? -17.687 7.054 -5.071 1.00 83.75 97 GLY A N 1
ATOM 806 C CA . GLY A 1 97 ? -16.771 5.920 -4.930 1.00 83.75 97 GLY A CA 1
ATOM 807 C C . GLY A 1 97 ? -16.812 4.941 -6.097 1.00 83.75 97 GLY A C 1
ATOM 808 O O . GLY A 1 97 ? -15.760 4.512 -6.575 1.00 83.75 97 GLY A O 1
ATOM 809 N N . ALA A 1 98 ? -17.997 4.633 -6.630 1.00 86.31 98 ALA A N 1
ATOM 810 C CA . ALA A 1 98 ? -18.123 3.747 -7.786 1.00 86.31 98 ALA A CA 1
ATOM 811 C C . ALA A 1 98 ? -17.468 4.358 -9.026 1.00 86.31 98 ALA A C 1
ATOM 813 O O . ALA A 1 98 ? -16.807 3.662 -9.803 1.00 86.31 98 ALA A O 1
ATOM 814 N N . LYS A 1 99 ? -17.600 5.677 -9.187 1.00 87.94 99 LYS A N 1
ATOM 815 C CA . LYS A 1 99 ? -16.940 6.395 -10.271 1.00 87.94 99 LYS A CA 1
ATOM 816 C C . LYS A 1 99 ? -15.422 6.406 -10.112 1.00 87.94 99 LYS A C 1
ATOM 818 O O . LYS A 1 99 ? -14.743 6.132 -11.101 1.00 87.94 99 LYS A O 1
ATOM 823 N N . VAL A 1 100 ? -14.899 6.654 -8.908 1.00 88.06 100 VAL A N 1
ATOM 824 C CA . VAL A 1 100 ? -13.452 6.579 -8.632 1.00 88.06 100 VAL A CA 1
ATOM 825 C C . VAL A 1 100 ? -12.918 5.194 -9.003 1.00 88.06 100 VAL A C 1
ATOM 827 O O . VAL A 1 100 ? -12.036 5.097 -9.852 1.00 88.06 100 VAL A O 1
ATOM 830 N N . MET A 1 101 ? -13.523 4.119 -8.486 1.00 89.94 101 MET A N 1
ATOM 831 C CA . MET A 1 101 ? -13.113 2.742 -8.803 1.00 89.94 101 MET A CA 1
ATOM 832 C C . MET A 1 101 ? -13.135 2.458 -10.315 1.00 89.94 101 MET A C 1
ATOM 834 O O . MET A 1 101 ? -12.184 1.899 -10.861 1.00 89.94 101 MET A O 1
ATOM 838 N N . SER A 1 102 ? -14.177 2.909 -11.024 1.00 89.75 102 SER A N 1
ATOM 839 C CA . SER A 1 102 ? -14.286 2.722 -12.480 1.00 89.75 102 SER A CA 1
ATOM 840 C C . SER A 1 102 ? -13.193 3.435 -13.287 1.00 89.75 102 SER A C 1
ATOM 842 O O . SER A 1 102 ? -12.862 2.994 -14.387 1.00 89.75 102 SER A O 1
ATOM 844 N N . LEU A 1 103 ? -12.637 4.530 -12.756 1.00 88.88 103 LEU A N 1
ATOM 845 C CA . LEU A 1 103 ? -11.555 5.296 -13.379 1.00 88.88 103 LEU A CA 1
ATOM 846 C C . LEU A 1 103 ? -10.173 4.732 -13.040 1.00 88.88 103 LEU A C 1
ATOM 848 O O . LEU A 1 103 ? -9.260 4.853 -13.854 1.00 88.88 103 LEU A O 1
ATOM 852 N N . LEU A 1 104 ? -10.035 4.084 -11.883 1.00 88.75 104 LEU A N 1
ATOM 853 C CA . LEU A 1 104 ? -8.810 3.397 -11.475 1.00 88.75 104 LEU A CA 1
ATOM 854 C C . LEU A 1 104 ? -8.619 2.058 -12.207 1.00 88.75 104 LEU A C 1
ATOM 856 O O . LEU A 1 104 ? -7.498 1.715 -12.579 1.00 88.75 104 LEU A O 1
ATOM 860 N N . GLU A 1 105 ? -9.697 1.309 -12.473 1.00 91.00 105 GLU A N 1
ATOM 861 C CA . GLU A 1 105 ? -9.623 -0.019 -13.108 1.00 91.00 105 GLU A CA 1
ATOM 862 C C . GLU A 1 105 ? -8.799 -0.039 -14.419 1.00 91.00 105 GLU A C 1
ATOM 864 O O . GLU A 1 105 ? -7.932 -0.906 -14.561 1.00 91.00 105 GLU A O 1
ATOM 869 N N . PRO A 1 106 ? -8.970 0.900 -15.377 1.00 89.69 106 PRO A N 1
ATOM 870 C CA . PRO A 1 106 ? -8.154 0.933 -16.590 1.00 89.69 106 PRO A CA 1
ATOM 871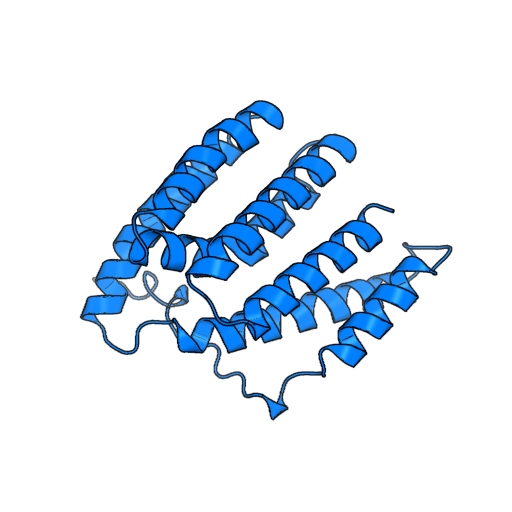 C C . PRO A 1 106 ? -6.648 1.074 -16.334 1.00 89.69 106 PRO A C 1
ATOM 873 O O . PRO A 1 106 ? -5.857 0.504 -17.091 1.00 89.69 106 PRO A O 1
ATOM 876 N N . ALA A 1 107 ? -6.240 1.806 -15.290 1.00 88.06 107 ALA A N 1
ATOM 877 C CA . ALA A 1 107 ? -4.831 1.971 -14.939 1.00 88.06 107 ALA A CA 1
ATOM 878 C C . ALA A 1 107 ? -4.225 0.634 -14.486 1.00 88.06 107 ALA A C 1
ATOM 880 O O . ALA A 1 107 ? -3.178 0.232 -14.999 1.00 88.06 107 ALA A O 1
ATOM 881 N N . TYR A 1 108 ? -4.928 -0.111 -13.631 1.00 89.88 108 TYR A N 1
ATOM 882 C CA . TYR A 1 108 ? -4.512 -1.452 -13.210 1.00 89.88 108 TYR A CA 1
ATOM 883 C C . TYR A 1 108 ? -4.491 -2.457 -14.365 1.00 89.88 108 TYR A C 1
ATOM 885 O O . TYR A 1 108 ? -3.512 -3.181 -14.541 1.00 89.88 108 TYR A O 1
ATOM 893 N N . GLN A 1 109 ? -5.520 -2.462 -15.219 1.00 90.38 109 GLN A N 1
ATOM 894 C CA . GLN A 1 109 ? -5.561 -3.330 -16.405 1.00 90.38 109 GLN A CA 1
ATOM 895 C C . GLN A 1 109 ? -4.417 -3.043 -17.381 1.00 90.38 109 GLN A C 1
ATOM 897 O O . GLN A 1 109 ? -3.906 -3.950 -18.042 1.00 90.38 109 GLN A O 1
ATOM 902 N N . ARG A 1 110 ? -3.996 -1.778 -17.481 1.00 88.81 110 ARG A N 1
ATOM 903 C CA . ARG A 1 110 ? -2.803 -1.406 -18.237 1.00 88.81 110 ARG A CA 1
ATOM 904 C C . ARG 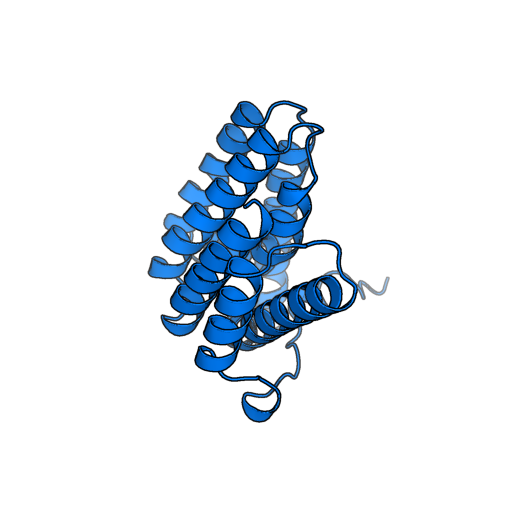A 1 110 ? -1.532 -1.902 -17.553 1.00 88.81 110 ARG A C 1
ATOM 906 O O . ARG A 1 110 ? -0.672 -2.425 -18.256 1.00 88.81 110 ARG A O 1
ATOM 913 N N . GLY A 1 111 ? -1.431 -1.780 -16.230 1.00 88.25 111 GLY A N 1
ATOM 914 C CA . GLY A 1 111 ? -0.288 -2.256 -15.445 1.00 88.25 111 GLY A CA 1
ATOM 915 C C . GLY A 1 111 ? 0.036 -3.732 -15.673 1.00 88.25 111 GLY A C 1
ATOM 916 O O . GLY A 1 111 ? 1.200 -4.065 -15.871 1.00 88.25 111 GLY A O 1
ATOM 917 N N . LYS A 1 112 ? -0.989 -4.586 -15.786 1.00 89.19 112 LYS A N 1
ATOM 918 C CA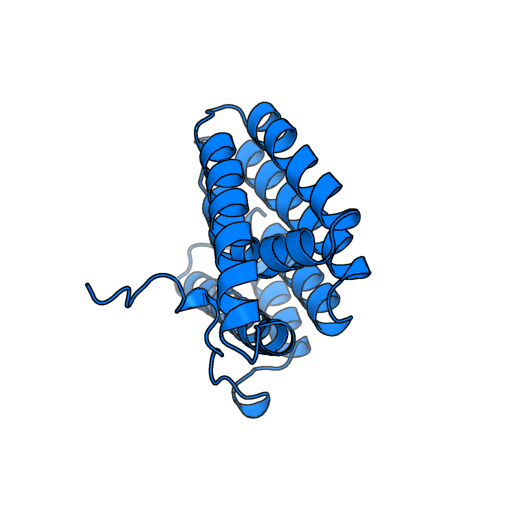 . LYS A 1 112 ? -0.833 -6.021 -16.106 1.00 89.19 112 LYS A CA 1
ATOM 919 C C . LYS A 1 112 ? -0.278 -6.291 -17.514 1.00 89.19 112 LYS A C 1
ATOM 921 O O . LYS A 1 112 ? 0.292 -7.338 -17.794 1.00 89.19 112 LYS A O 1
ATOM 926 N N . ARG A 1 113 ? -0.457 -5.355 -18.456 1.00 88.25 113 ARG A N 1
ATOM 927 C CA . ARG A 1 113 ? -0.003 -5.499 -19.858 1.00 88.25 113 ARG A CA 1
ATOM 928 C C . ARG A 1 113 ? 1.341 -4.829 -20.127 1.00 88.25 113 ARG A C 1
ATOM 930 O O . ARG A 1 113 ? 2.081 -5.264 -21.004 1.00 88.25 113 ARG A O 1
ATOM 937 N N . ASP A 1 114 ? 1.618 -3.740 -19.423 1.00 88.50 114 ASP A N 1
ATOM 938 C CA . ASP A 1 114 ? 2.797 -2.892 -19.570 1.00 88.50 114 ASP A CA 1
ATOM 939 C C . ASP A 1 114 ? 3.562 -2.921 -18.241 1.00 88.50 114 ASP A C 1
ATOM 941 O O . ASP A 1 114 ? 3.327 -2.094 -17.366 1.00 88.50 114 ASP A O 1
ATOM 945 N N . LEU A 1 115 ? 4.450 -3.909 -18.070 1.00 84.94 115 LEU A N 1
ATOM 946 C CA . LEU A 1 115 ? 5.137 -4.164 -16.794 1.00 84.94 115 LEU A CA 1
ATOM 947 C C . LEU A 1 115 ? 5.873 -2.930 -16.231 1.00 84.94 115 LEU A C 1
ATOM 949 O O . LEU A 1 115 ? 5.764 -2.690 -15.032 1.00 84.94 115 LEU A O 1
ATOM 953 N N . PRO A 1 116 ? 6.580 -2.103 -17.034 1.00 83.50 116 PRO A N 1
ATOM 954 C CA . PRO A 1 116 ? 7.129 -0.835 -16.546 1.00 83.50 116 PRO A CA 1
ATOM 955 C C . PRO A 1 116 ? 6.068 0.128 -15.999 1.00 83.50 116 PRO A C 1
ATOM 957 O O . PRO A 1 116 ? 6.310 0.789 -14.994 1.00 83.50 116 PRO A O 1
ATOM 960 N N . TYR A 1 117 ? 4.893 0.197 -16.635 1.00 86.19 117 TYR A N 1
ATOM 961 C CA . TYR A 1 117 ? 3.761 0.975 -16.126 1.00 86.19 117 TYR A CA 1
ATOM 962 C C . TYR A 1 117 ? 3.209 0.385 -14.830 1.00 86.19 117 TYR A C 1
ATOM 964 O O . TYR A 1 117 ? 2.969 1.130 -13.890 1.00 86.19 117 TYR A O 1
ATOM 972 N N . GLY A 1 118 ? 3.039 -0.938 -14.759 1.00 88.31 118 GLY A N 1
ATOM 973 C CA . GLY A 1 118 ? 2.578 -1.618 -13.549 1.00 88.31 118 GLY A CA 1
ATOM 974 C C . GLY A 1 118 ? 3.529 -1.425 -12.369 1.00 88.31 118 GLY A C 1
ATOM 975 O O . GLY A 1 118 ? 3.082 -1.145 -11.264 1.00 88.31 118 GLY A O 1
ATOM 976 N N . ARG A 1 119 ? 4.844 -1.499 -12.607 1.00 84.38 119 ARG A N 1
ATOM 977 C CA . ARG A 1 119 ? 5.860 -1.267 -11.569 1.00 84.38 119 ARG A CA 1
ATOM 978 C C . ARG A 1 119 ? 5.836 0.167 -11.074 1.00 84.38 119 ARG A C 1
ATOM 980 O O . ARG A 1 119 ? 5.868 0.383 -9.872 1.00 84.38 119 ARG A O 1
ATOM 987 N N . ALA A 1 120 ? 5.731 1.134 -11.987 1.00 84.00 120 ALA A N 1
ATOM 988 C CA . ALA A 1 120 ? 5.528 2.521 -11.596 1.00 84.00 120 ALA A CA 1
ATOM 989 C C . ALA A 1 120 ? 4.240 2.659 -10.768 1.00 84.00 120 ALA A C 1
ATOM 991 O O . ALA A 1 120 ? 4.278 3.233 -9.691 1.00 84.00 120 ALA A O 1
ATOM 992 N N . LEU A 1 121 ? 3.129 2.058 -11.205 1.00 85.81 121 LEU A N 1
ATOM 993 C CA . LEU A 1 121 ? 1.882 2.066 -10.443 1.00 85.81 121 LEU A CA 1
ATOM 994 C C . LEU A 1 121 ? 2.110 1.569 -9.007 1.00 85.81 121 LEU A C 1
ATOM 996 O O . LEU A 1 121 ? 1.927 2.350 -8.091 1.00 85.81 121 LEU A O 1
ATOM 1000 N N . ILE A 1 122 ? 2.645 0.367 -8.791 1.00 86.62 122 ILE A N 1
ATOM 1001 C CA . ILE A 1 122 ? 2.875 -0.165 -7.433 1.00 86.62 122 ILE A CA 1
ATOM 1002 C C . ILE A 1 122 ? 3.863 0.663 -6.598 1.00 86.62 122 ILE A C 1
ATOM 1004 O O . ILE A 1 122 ? 3.636 0.878 -5.408 1.00 86.62 122 ILE A O 1
ATOM 1008 N N . ILE A 1 123 ? 4.963 1.139 -7.187 1.00 79.75 123 ILE A N 1
ATOM 1009 C CA . ILE A 1 123 ? 5.968 1.906 -6.437 1.00 79.75 123 ILE A CA 1
ATOM 1010 C C . ILE A 1 123 ? 5.382 3.243 -5.951 1.00 79.75 123 ILE A C 1
ATOM 1012 O O . ILE A 1 123 ? 5.677 3.645 -4.826 1.00 79.75 123 ILE A O 1
ATOM 1016 N N . TYR A 1 124 ? 4.531 3.892 -6.755 1.00 72.69 124 TYR A N 1
ATOM 1017 C CA . TYR A 1 124 ? 4.025 5.248 -6.493 1.00 72.69 124 TYR A CA 1
ATOM 1018 C C . TYR A 1 124 ? 2.623 5.308 -5.897 1.00 72.69 124 TYR A C 1
ATOM 1020 O O . TYR A 1 124 ? 2.264 6.315 -5.296 1.00 72.69 124 TYR A O 1
ATOM 1028 N N . SER A 1 125 ? 1.810 4.273 -6.094 1.00 65.06 125 SER A N 1
ATOM 1029 C CA . SER A 1 125 ? 0.377 4.324 -5.817 1.00 65.06 125 SER A CA 1
ATOM 1030 C C . SER A 1 125 ? -0.034 3.611 -4.537 1.00 65.06 125 SER A C 1
ATOM 1032 O O . SER A 1 125 ? -1.223 3.557 -4.255 1.00 65.06 125 SER A O 1
ATOM 1034 N N . ASP A 1 126 ? 0.888 2.983 -3.813 1.00 67.56 126 ASP A N 1
ATOM 1035 C CA . ASP A 1 126 ? 0.491 2.042 -2.767 1.00 67.56 126 ASP A CA 1
ATOM 1036 C C . ASP A 1 126 ? 0.134 2.739 -1.443 1.00 67.56 126 ASP A C 1
ATOM 1038 O O . ASP A 1 126 ? -1.030 2.739 -1.055 1.00 67.56 126 ASP A O 1
ATOM 1042 N N . ASP A 1 127 ? 1.080 3.408 -0.782 1.00 66.06 127 ASP A N 1
ATOM 1043 C CA . ASP A 1 127 ? 0.843 3.922 0.576 1.00 66.06 127 ASP A CA 1
ATOM 1044 C C . ASP A 1 127 ? -0.040 5.171 0.602 1.00 66.06 127 ASP A C 1
ATOM 1046 O O . ASP A 1 127 ? -1.093 5.179 1.243 1.00 66.06 127 ASP A O 1
ATOM 1050 N N . ASP A 1 128 ? 0.324 6.198 -0.168 1.00 71.19 128 ASP A N 1
ATOM 1051 C CA . ASP A 1 128 ? -0.397 7.472 -0.157 1.00 71.19 128 ASP A CA 1
ATOM 1052 C C . ASP A 1 128 ? -1.843 7.331 -0.647 1.00 71.19 128 ASP A C 1
ATOM 1054 O O . ASP A 1 128 ? -2.735 8.036 -0.178 1.00 71.19 128 ASP A O 1
ATOM 1058 N N . ILE A 1 129 ? -2.118 6.413 -1.576 1.00 78.00 129 ILE A N 1
ATOM 1059 C CA . ILE A 1 129 ? -3.462 6.283 -2.150 1.00 78.00 129 ILE A CA 1
ATOM 1060 C C . ILE A 1 129 ? -4.370 5.447 -1.268 1.00 78.00 129 ILE A C 1
ATOM 1062 O O . ILE A 1 129 ? -5.527 5.825 -1.081 1.00 78.00 129 ILE A O 1
ATOM 1066 N N . VAL A 1 130 ? -3.876 4.336 -0.715 1.00 84.00 130 VAL A N 1
ATOM 1067 C CA . VAL A 1 130 ? -4.664 3.543 0.234 1.00 84.00 130 VAL A CA 1
ATOM 1068 C C . VAL A 1 130 ? -4.974 4.390 1.469 1.00 84.00 130 VAL A C 1
ATOM 1070 O O . VAL A 1 130 ? -6.115 4.399 1.931 1.00 84.00 130 VAL A O 1
ATOM 1073 N N . ASP A 1 131 ? -4.016 5.182 1.957 1.00 83.44 131 ASP A N 1
ATOM 1074 C CA . ASP A 1 131 ? -4.254 6.110 3.063 1.00 83.44 131 ASP A CA 1
ATOM 1075 C C . ASP A 1 131 ? -5.224 7.241 2.717 1.00 83.44 131 ASP A C 1
ATOM 1077 O O . ASP A 1 131 ? -6.119 7.539 3.514 1.00 83.44 131 ASP A O 1
ATOM 1081 N N . ASN A 1 132 ? -5.101 7.844 1.531 1.00 84.06 132 ASN A N 1
ATOM 1082 C CA . ASN A 1 132 ? -6.061 8.845 1.069 1.00 84.06 132 ASN A CA 1
ATOM 1083 C C . ASN A 1 132 ? -7.469 8.245 0.964 1.00 84.06 132 ASN A C 1
ATOM 1085 O O . ASN A 1 132 ? -8.430 8.854 1.433 1.00 84.06 132 ASN A O 1
ATOM 1089 N N . ALA A 1 133 ? -7.598 7.030 0.423 1.00 87.62 133 ALA A N 1
ATOM 1090 C CA . ALA A 1 133 ? -8.872 6.334 0.274 1.00 87.62 133 ALA A CA 1
ATOM 1091 C C . ALA A 1 133 ? -9.581 6.083 1.612 1.00 87.62 133 ALA A C 1
ATOM 1093 O O . ALA A 1 133 ? -10.808 6.148 1.651 1.00 87.62 133 ALA A O 1
ATOM 1094 N N . LYS A 1 134 ? -8.842 5.875 2.716 1.00 89.69 134 LYS A N 1
ATOM 1095 C CA . LYS A 1 134 ? -9.432 5.646 4.050 1.00 89.69 134 LYS A CA 1
ATOM 1096 C C . LYS A 1 134 ? -10.305 6.802 4.548 1.00 89.69 134 LYS A C 1
ATOM 1098 O O . LYS A 1 134 ? -11.193 6.580 5.366 1.00 89.69 134 LYS A O 1
ATOM 1103 N N . ASN A 1 135 ? -10.063 8.024 4.068 1.00 88.81 135 ASN A N 1
ATOM 1104 C CA . ASN A 1 135 ? -10.715 9.240 4.565 1.00 88.81 135 ASN A CA 1
ATOM 1105 C C . ASN A 1 135 ? -11.235 10.156 3.441 1.00 88.81 135 ASN A C 1
ATOM 1107 O O . ASN A 1 135 ? -11.467 11.342 3.673 1.00 88.81 135 ASN A O 1
ATOM 1111 N N . PHE A 1 136 ? -11.373 9.643 2.216 1.00 88.88 136 PHE A N 1
ATOM 1112 C CA . PHE A 1 136 ? -11.622 10.474 1.036 1.00 88.88 136 PHE A CA 1
ATOM 1113 C C . PHE A 1 136 ? -13.069 10.990 0.937 1.00 88.88 136 PHE A C 1
ATOM 1115 O O . PHE A 1 136 ? -13.305 12.156 0.614 1.00 88.88 136 PHE A O 1
ATOM 1122 N N . PHE A 1 137 ? -14.041 10.129 1.218 1.00 89.50 137 PHE A N 1
ATOM 1123 C CA . PHE A 1 137 ? -15.465 10.437 1.278 1.00 89.50 137 PHE A CA 1
ATOM 1124 C C . PHE A 1 137 ? -15.919 10.693 2.717 1.00 89.50 137 PHE A C 1
ATOM 1126 O O . PHE A 1 137 ? -15.313 10.226 3.681 1.00 89.50 137 PHE A O 1
ATOM 1133 N N . ASP A 1 138 ? -17.067 11.360 2.862 1.00 88.38 138 ASP A N 1
ATOM 1134 C CA . ASP A 1 138 ? -17.739 11.513 4.160 1.00 88.38 138 ASP A CA 1
ATOM 1135 C C . ASP A 1 138 ? -18.301 10.173 4.686 1.00 88.38 138 ASP A C 1
ATOM 1137 O O . ASP A 1 138 ? -18.614 10.040 5.870 1.00 88.38 138 ASP A O 1
ATOM 1141 N N . SER A 1 139 ? -18.466 9.177 3.807 1.00 90.88 139 SER A N 1
ATOM 1142 C CA . SER A 1 139 ? -18.988 7.853 4.145 1.00 90.88 139 SER A CA 1
ATOM 1143 C C . SER A 1 139 ? -17.858 6.870 4.446 1.00 90.88 139 SER A C 1
ATOM 1145 O O . SER A 1 139 ? -17.068 6.535 3.563 1.00 90.88 139 SER A O 1
ATOM 1147 N N . SER A 1 140 ? -17.839 6.349 5.678 1.00 90.69 140 SER A N 1
ATOM 1148 C CA . SER A 1 140 ? -16.908 5.285 6.082 1.00 90.69 140 SER A CA 1
ATOM 1149 C C . SER A 1 140 ? -17.029 4.051 5.183 1.00 90.69 140 SER A C 1
ATOM 1151 O O . SER A 1 140 ? -16.015 3.541 4.725 1.00 90.69 140 SER A O 1
ATOM 1153 N N . ASP A 1 141 ? -18.253 3.622 4.856 1.00 91.50 141 ASP A N 1
ATOM 1154 C CA . ASP A 1 141 ? -18.499 2.461 3.990 1.00 91.50 141 ASP A CA 1
ATOM 1155 C C . ASP A 1 141 ? -17.958 2.658 2.562 1.00 91.50 141 ASP A C 1
ATOM 1157 O O . ASP A 1 141 ? -17.561 1.696 1.903 1.00 91.50 141 ASP A O 1
ATOM 1161 N N . GLU A 1 142 ? -17.996 3.885 2.029 1.00 91.62 142 GLU A N 1
ATOM 1162 C CA . GLU A 1 142 ? -17.421 4.181 0.709 1.00 91.62 142 GLU A CA 1
ATOM 1163 C C . GLU A 1 142 ? -15.892 4.191 0.754 1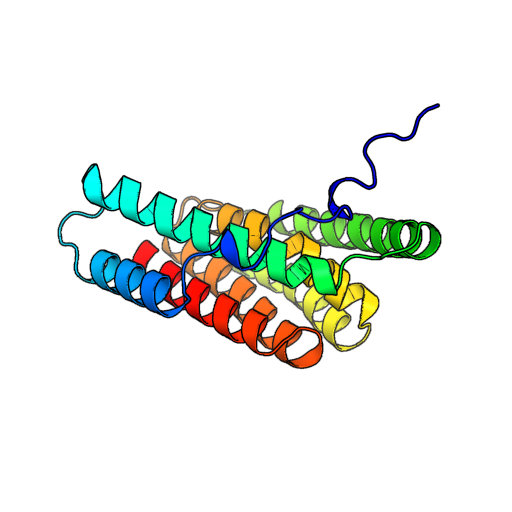.00 91.62 142 GLU A C 1
ATOM 1165 O O . GLU A 1 142 ? -15.259 3.669 -0.166 1.00 91.62 142 GLU A O 1
ATOM 1170 N N . ASN A 1 143 ? -15.309 4.726 1.828 1.00 92.75 143 ASN A N 1
ATOM 1171 C CA . ASN A 1 143 ? -13.864 4.726 2.056 1.00 92.75 143 ASN A CA 1
ATOM 1172 C C . ASN A 1 143 ? -13.309 3.312 2.214 1.00 92.75 143 ASN A C 1
ATOM 1174 O O . ASN A 1 143 ? -12.329 2.964 1.562 1.00 92.75 143 ASN A O 1
ATOM 1178 N N . GLU A 1 144 ? -13.969 2.486 3.026 1.00 94.12 144 GLU A N 1
ATOM 1179 C CA . GLU A 1 144 ? -13.625 1.078 3.222 1.00 94.12 144 GLU A CA 1
ATOM 1180 C C . GLU A 1 144 ? -13.622 0.335 1.882 1.00 94.12 144 GLU A C 1
ATOM 1182 O O . GLU A 1 144 ? -12.618 -0.269 1.499 1.00 94.12 144 GLU A O 1
ATOM 1187 N N . LYS A 1 145 ? -14.707 0.450 1.102 1.00 93.88 145 LYS A N 1
ATOM 1188 C CA . LYS A 1 145 ? -14.806 -0.185 -0.223 1.00 93.88 145 LYS A CA 1
ATOM 1189 C C . LYS A 1 145 ? -13.710 0.272 -1.176 1.00 93.88 145 LYS A C 1
ATOM 1191 O O . LYS A 1 145 ? -13.155 -0.558 -1.894 1.00 93.88 145 LYS A O 1
ATOM 1196 N N . LEU A 1 146 ? -13.419 1.572 -1.215 1.00 92.25 146 LEU A N 1
ATOM 1197 C CA . LEU A 1 146 ? -12.388 2.114 -2.093 1.00 92.25 146 LEU A CA 1
ATOM 1198 C C . LEU A 1 146 ? -10.994 1.633 -1.671 1.00 92.25 146 LEU A C 1
ATOM 1200 O O . LEU A 1 146 ? -10.233 1.182 -2.524 1.00 92.25 146 LEU A O 1
ATOM 1204 N N . ALA A 1 147 ? -10.670 1.684 -0.379 1.00 92.94 147 ALA A N 1
ATOM 1205 C CA . ALA A 1 147 ? -9.377 1.243 0.132 1.00 92.94 147 ALA A CA 1
ATOM 1206 C C . ALA A 1 147 ? -9.155 -0.259 -0.123 1.00 92.94 147 ALA A C 1
ATOM 1208 O O . ALA A 1 147 ? -8.102 -0.639 -0.636 1.00 92.94 147 ALA A O 1
ATOM 1209 N N . HIS A 1 148 ? -10.168 -1.101 0.121 1.00 94.50 148 HIS A N 1
ATOM 1210 C CA . HIS A 1 148 ? -10.096 -2.527 -0.210 1.00 94.50 148 HIS A CA 1
ATOM 1211 C C . HIS A 1 148 ? -9.953 -2.775 -1.707 1.00 94.50 148 HIS A C 1
ATOM 1213 O O . HIS A 1 148 ? -9.140 -3.604 -2.104 1.00 94.50 148 HIS A O 1
ATOM 1219 N N . PHE A 1 149 ? -10.698 -2.047 -2.544 1.00 93.69 149 PHE A N 1
ATOM 1220 C CA . PHE A 1 149 ? -10.575 -2.162 -3.995 1.00 93.69 149 PHE A CA 1
ATOM 1221 C C . PHE A 1 149 ? -9.142 -1.878 -4.462 1.00 93.69 149 PHE A C 1
ATOM 1223 O O . PHE A 1 149 ? -8.583 -2.659 -5.227 1.00 93.69 149 PHE A O 1
ATOM 1230 N N . ILE A 1 150 ? -8.541 -0.780 -3.999 1.00 91.62 150 ILE A N 1
ATOM 1231 C CA . ILE A 1 150 ? -7.182 -0.383 -4.389 1.00 91.62 150 ILE A CA 1
ATOM 1232 C C . ILE A 1 150 ? -6.173 -1.439 -3.946 1.00 91.62 150 ILE A C 1
ATOM 1234 O O . ILE A 1 150 ? -5.345 -1.871 -4.747 1.00 91.62 150 ILE A O 1
ATOM 1238 N N . LEU A 1 151 ? -6.283 -1.914 -2.707 1.00 92.81 151 LEU A N 1
ATOM 1239 C CA . LEU A 1 151 ? -5.352 -2.894 -2.171 1.00 92.81 151 LEU A CA 1
ATOM 1240 C C . LEU A 1 151 ? -5.484 -4.267 -2.844 1.00 92.81 151 LEU A C 1
ATOM 1242 O O . LEU A 1 151 ? -4.474 -4.890 -3.161 1.00 92.81 151 LEU A O 1
ATOM 1246 N N . ASP A 1 152 ? -6.705 -4.707 -3.159 1.00 94.69 152 ASP A N 1
ATOM 1247 C CA . ASP A 1 152 ? -6.935 -5.927 -3.941 1.00 94.69 152 ASP A CA 1
ATOM 1248 C C . ASP A 1 152 ? -6.289 -5.830 -5.324 1.00 94.69 152 ASP A C 1
ATOM 1250 O O . ASP A 1 152 ? -5.638 -6.770 -5.783 1.00 94.69 152 ASP A O 1
ATOM 1254 N N . LYS A 1 153 ? -6.392 -4.667 -5.975 1.00 93.00 153 LYS A N 1
ATOM 1255 C CA . LYS A 1 153 ? -5.733 -4.428 -7.263 1.00 93.00 153 LYS A CA 1
ATOM 1256 C C . LYS A 1 153 ? -4.214 -4.358 -7.147 1.00 93.00 153 LYS A C 1
ATOM 1258 O O . LYS A 1 153 ? -3.532 -4.858 -8.044 1.00 93.00 153 LYS A O 1
ATOM 1263 N N . ASN A 1 154 ? -3.685 -3.801 -6.059 1.00 92.19 154 ASN A N 1
ATOM 1264 C CA . ASN A 1 154 ? -2.250 -3.801 -5.785 1.00 92.19 154 ASN A CA 1
ATOM 1265 C C . ASN A 1 154 ? -1.731 -5.229 -5.572 1.00 92.19 154 ASN A C 1
ATOM 1267 O O . ASN A 1 154 ? -0.689 -5.565 -6.132 1.00 92.19 154 ASN A O 1
ATOM 1271 N N . ILE A 1 155 ? -2.463 -6.087 -4.849 1.00 93.62 155 ILE A N 1
ATOM 1272 C CA . ILE A 1 155 ? -2.123 -7.509 -4.667 1.00 93.62 155 ILE A CA 1
ATOM 1273 C C . ILE A 1 155 ? -2.130 -8.233 -6.015 1.00 93.62 155 ILE A C 1
ATOM 1275 O O . ILE A 1 155 ? -1.114 -8.814 -6.389 1.00 93.62 155 ILE A O 1
ATOM 1279 N N . GLU A 1 156 ? -3.232 -8.151 -6.771 1.00 93.62 156 GLU A N 1
ATOM 1280 C CA . GLU A 1 156 ? -3.361 -8.808 -8.080 1.00 93.62 156 GLU A CA 1
ATOM 1281 C C . GLU A 1 156 ? -2.233 -8.415 -9.043 1.00 93.62 156 GLU A C 1
ATOM 1283 O O . GLU A 1 156 ? -1.726 -9.247 -9.788 1.00 93.62 156 GLU A O 1
ATOM 1288 N N . LEU A 1 157 ? -1.875 -7.130 -9.077 1.00 92.06 157 LEU A N 1
ATOM 1289 C CA . LEU A 1 157 ? -0.809 -6.640 -9.942 1.00 92.06 157 LEU A CA 1
ATOM 1290 C C . LEU A 1 157 ? 0.572 -7.069 -9.425 1.00 92.06 157 LEU A C 1
ATOM 1292 O O . LEU A 1 157 ? 1.433 -7.441 -10.221 1.00 92.06 157 LEU A O 1
ATOM 1296 N N . SER A 1 158 ? 0.784 -7.046 -8.108 1.00 92.06 158 SER A N 1
ATOM 1297 C CA . SER A 1 158 ? 2.057 -7.417 -7.482 1.00 92.06 158 SER A CA 1
ATOM 1298 C C . SER A 1 158 ? 2.388 -8.897 -7.642 1.00 92.06 158 SER A C 1
ATOM 1300 O O . SER A 1 158 ? 3.556 -9.214 -7.843 1.00 92.06 158 SER A O 1
ATOM 1302 N N . GLU A 1 159 ? 1.386 -9.782 -7.653 1.00 92.69 159 GLU A N 1
ATOM 1303 C CA . GLU A 1 159 ? 1.560 -11.214 -7.957 1.00 92.69 159 GLU A CA 1
ATOM 1304 C C . GLU A 1 159 ? 2.195 -11.461 -9.339 1.00 92.69 159 GLU A C 1
ATOM 1306 O O . GLU A 1 159 ? 2.803 -12.506 -9.566 1.00 92.69 159 GLU A O 1
ATOM 1311 N N . GLU A 1 160 ? 2.094 -10.503 -10.267 1.00 88.44 160 GLU A N 1
ATOM 1312 C CA . GLU A 1 160 ? 2.698 -10.600 -11.598 1.00 88.44 160 GLU A CA 1
ATOM 1313 C C . GLU A 1 160 ? 4.091 -9.947 -11.688 1.00 88.44 160 GLU A C 1
ATOM 1315 O O . GLU A 1 160 ? 4.882 -10.321 -12.561 1.00 88.44 160 GLU A O 1
ATOM 1320 N N . ILE A 1 161 ? 4.391 -8.938 -10.856 1.00 88.00 161 ILE A N 1
ATOM 1321 C CA . ILE A 1 161 ? 5.505 -8.003 -11.123 1.00 88.00 161 ILE A CA 1
ATOM 1322 C C . ILE A 1 161 ? 6.451 -7.719 -9.949 1.00 88.00 161 ILE A C 1
ATOM 1324 O O . ILE A 1 161 ? 7.513 -7.136 -10.204 1.00 88.00 161 ILE A O 1
ATOM 1328 N N . MET A 1 162 ? 6.078 -8.098 -8.723 1.00 89.88 162 MET A N 1
ATOM 1329 C CA . MET A 1 162 ? 6.831 -7.873 -7.480 1.00 89.88 162 MET A CA 1
ATOM 1330 C C . MET A 1 162 ? 7.285 -9.207 -6.858 1.00 89.88 162 MET A C 1
ATOM 1332 O O . MET A 1 162 ? 7.025 -10.277 -7.405 1.00 89.88 162 MET A O 1
ATOM 1336 N N . SER A 1 163 ? 8.006 -9.151 -5.734 1.00 91.81 163 SER A N 1
ATOM 1337 C CA . SER A 1 163 ? 8.420 -10.337 -4.976 1.00 91.81 163 SER A CA 1
ATOM 1338 C C . SER A 1 163 ? 7.268 -10.940 -4.161 1.00 91.81 163 SER A C 1
ATOM 1340 O O . SER A 1 163 ? 6.334 -10.236 -3.771 1.00 91.81 163 SER A O 1
ATOM 1342 N N . ASP A 1 164 ? 7.365 -12.237 -3.849 1.00 94.69 164 ASP A N 1
ATOM 1343 C CA . ASP A 1 164 ? 6.396 -12.931 -2.985 1.00 94.69 164 ASP A CA 1
ATOM 1344 C C . ASP A 1 164 ? 6.288 -12.264 -1.600 1.00 94.69 164 ASP A C 1
ATOM 1346 O O . ASP A 1 164 ? 5.184 -12.109 -1.078 1.00 94.69 164 ASP A O 1
ATOM 1350 N N . ASP A 1 165 ? 7.412 -11.790 -1.047 1.00 94.56 165 ASP A N 1
ATOM 1351 C CA . ASP A 1 165 ? 7.456 -11.051 0.223 1.00 94.56 165 ASP A CA 1
ATOM 1352 C C . ASP A 1 165 ? 6.631 -9.752 0.149 1.00 94.56 165 ASP A C 1
ATOM 1354 O O . ASP A 1 165 ? 5.927 -9.407 1.098 1.00 94.56 165 ASP A O 1
ATOM 1358 N N . PHE A 1 166 ? 6.659 -9.044 -0.989 1.00 93.88 166 PHE A N 1
ATOM 1359 C CA . PHE A 1 166 ? 5.852 -7.836 -1.183 1.00 93.88 166 PHE A CA 1
ATOM 1360 C C . PHE A 1 166 ? 4.359 -8.171 -1.267 1.00 93.88 166 PHE A C 1
ATOM 1362 O O . PHE A 1 166 ? 3.525 -7.476 -0.691 1.00 93.88 166 PHE A O 1
ATOM 1369 N N . VAL A 1 167 ? 4.006 -9.274 -1.931 1.00 94.56 167 VAL A N 1
ATOM 1370 C CA . VAL A 1 167 ? 2.620 -9.759 -1.986 1.00 94.56 167 VAL A CA 1
ATOM 1371 C C . VAL A 1 167 ? 2.117 -10.165 -0.596 1.00 94.56 167 VAL A C 1
ATOM 1373 O O . VAL A 1 167 ? 0.978 -9.849 -0.244 1.00 94.56 167 VAL A O 1
ATOM 1376 N N . GLU A 1 168 ? 2.933 -10.855 0.206 1.00 95.81 168 GLU A N 1
ATOM 1377 C CA . GLU A 1 168 ? 2.583 -11.193 1.592 1.00 95.81 168 GLU A CA 1
ATOM 1378 C C . GLU A 1 168 ? 2.385 -9.929 2.438 1.00 95.81 168 GLU A C 1
ATOM 1380 O O . GLU A 1 168 ? 1.407 -9.835 3.181 1.00 95.81 168 GLU A O 1
ATOM 1385 N N . LEU A 1 169 ? 3.243 -8.922 2.267 1.00 95.25 169 LEU A N 1
ATOM 1386 C CA . LEU A 1 169 ? 3.115 -7.639 2.950 1.00 95.25 169 LEU A CA 1
ATOM 1387 C C . LEU A 1 169 ? 1.809 -6.909 2.607 1.00 95.25 169 LEU A C 1
ATOM 1389 O O . LEU A 1 169 ? 1.141 -6.405 3.506 1.00 95.25 169 LEU A O 1
ATOM 1393 N N . LEU A 1 170 ? 1.397 -6.889 1.336 1.00 94.44 170 LEU A N 1
ATOM 1394 C CA . LEU A 1 170 ? 0.112 -6.297 0.941 1.00 94.44 170 LEU A CA 1
ATOM 1395 C C . LEU A 1 170 ? -1.087 -7.058 1.525 1.00 94.44 170 LEU A C 1
ATOM 1397 O O . LEU A 1 170 ? -2.102 -6.455 1.871 1.00 94.44 170 LEU A O 1
ATOM 1401 N N . LYS A 1 171 ? -0.977 -8.383 1.679 1.00 95.69 171 LYS A N 1
ATOM 1402 C CA . LYS A 1 171 ? -1.999 -9.187 2.368 1.00 95.69 171 LYS A CA 1
ATOM 1403 C C . LYS A 1 171 ? -2.082 -8.818 3.853 1.00 95.69 171 LYS A C 1
ATOM 1405 O O . LYS A 1 171 ? -3.187 -8.733 4.382 1.00 95.69 171 LYS A O 1
ATOM 1410 N N . LEU A 1 172 ? -0.953 -8.519 4.500 1.00 95.69 172 LEU A N 1
ATOM 1411 C CA . LEU A 1 172 ? -0.938 -7.986 5.868 1.00 95.69 172 LEU A CA 1
ATOM 1412 C C . LEU A 1 172 ? -1.533 -6.589 5.971 1.00 95.69 172 LEU A C 1
ATOM 1414 O O . LEU A 1 172 ? -2.297 -6.326 6.896 1.00 95.69 172 LEU A O 1
ATOM 1418 N N . ASP A 1 173 ? -1.238 -5.715 5.013 1.00 94.25 173 ASP A N 1
ATOM 1419 C CA . ASP A 1 173 ? -1.861 -4.394 4.949 1.00 94.25 173 ASP A CA 1
ATOM 1420 C C . ASP A 1 173 ? -3.388 -4.512 4.803 1.00 94.25 173 ASP A C 1
ATOM 1422 O O . ASP A 1 173 ? -4.143 -3.757 5.411 1.00 94.25 173 ASP A O 1
ATOM 1426 N N . LYS A 1 174 ? -3.874 -5.545 4.098 1.00 94.38 174 LYS A N 1
ATOM 1427 C CA . LYS A 1 174 ? -5.313 -5.809 3.973 1.00 94.38 174 LYS A CA 1
ATOM 1428 C C . LYS A 1 174 ? -5.927 -6.245 5.294 1.00 94.38 174 LYS A C 1
ATOM 1430 O O . LYS A 1 174 ? -6.981 -5.743 5.669 1.00 94.38 174 LYS A O 1
ATOM 1435 N N . GLU A 1 175 ? -5.254 -7.126 6.025 1.00 95.38 175 GLU A N 1
ATOM 1436 C CA . GLU A 1 175 ? -5.696 -7.517 7.364 1.00 95.38 175 GLU A CA 1
ATOM 1437 C C . GLU A 1 175 ? -5.677 -6.354 8.364 1.00 95.38 175 GLU A C 1
ATOM 1439 O O . GLU A 1 175 ? -6.511 -6.302 9.273 1.00 95.38 175 GLU A O 1
ATOM 1444 N N . TYR A 1 176 ? -4.718 -5.438 8.222 1.00 94.81 176 TYR A N 1
ATOM 1445 C CA . TYR A 1 176 ? -4.681 -4.198 8.985 1.00 94.81 176 TYR A CA 1
ATOM 1446 C C . TYR A 1 176 ? -5.850 -3.280 8.610 1.00 94.81 176 TYR A C 1
ATOM 1448 O O . TYR A 1 176 ? -6.508 -2.745 9.499 1.00 94.81 176 TYR A O 1
ATOM 1456 N N . LEU A 1 177 ? -6.157 -3.149 7.318 1.00 93.69 177 LEU A N 1
ATOM 1457 C CA . LEU A 1 177 ? -7.293 -2.373 6.826 1.00 93.69 177 LEU A CA 1
ATOM 1458 C C . LEU A 1 177 ? -8.622 -2.897 7.387 1.00 93.69 177 LEU A C 1
ATOM 1460 O O . LEU A 1 177 ? -9.418 -2.109 7.897 1.00 93.69 177 LEU A O 1
ATOM 1464 N N . ASP A 1 178 ? -8.808 -4.221 7.395 1.00 93.44 178 ASP A N 1
ATOM 1465 C CA . ASP A 1 178 ? -9.955 -4.863 8.044 1.00 93.44 178 ASP A CA 1
ATOM 1466 C C . ASP A 1 178 ? -10.016 -4.482 9.536 1.00 93.44 178 ASP A C 1
ATOM 1468 O O . ASP A 1 178 ? -11.077 -4.182 10.077 1.00 93.44 178 ASP A O 1
ATOM 1472 N N . ALA A 1 179 ? -8.878 -4.480 10.238 1.00 92.19 179 ALA A N 1
ATOM 1473 C CA . ALA A 1 179 ? -8.810 -4.127 11.659 1.00 92.19 179 ALA A CA 1
ATOM 1474 C C . ALA A 1 179 ? -9.070 -2.637 11.944 1.00 92.19 179 ALA A C 1
ATOM 1476 O O . ALA A 1 179 ? -9.464 -2.300 13.065 1.00 92.19 179 ALA A O 1
ATOM 1477 N N . TYR A 1 180 ? -8.801 -1.771 10.965 1.00 90.19 180 TYR A N 1
ATOM 1478 C CA . TYR A 1 180 ? -8.975 -0.323 11.039 1.00 90.19 180 TYR A CA 1
ATOM 1479 C C . TYR A 1 180 ? -10.447 0.089 10.904 1.00 90.19 180 TYR A C 1
ATOM 1481 O O . TYR A 1 180 ? -10.905 0.954 11.649 1.00 90.19 180 TYR A O 1
ATOM 1489 N N . PHE A 1 181 ? -11.189 -0.535 9.982 1.00 89.56 181 PHE A N 1
ATOM 1490 C CA . PHE A 1 181 ? -12.607 -0.227 9.749 1.00 89.56 181 PHE A CA 1
ATOM 1491 C C . PHE A 1 181 ? -13.583 -0.976 10.675 1.00 89.56 181 PHE A C 1
ATOM 1493 O O . PHE A 1 181 ? -14.718 -0.523 10.831 1.00 89.56 181 PHE A O 1
ATOM 1500 N N . ASN A 1 182 ? -13.147 -2.073 11.313 1.00 79.69 182 ASN A N 1
ATOM 1501 C CA . ASN A 1 182 ? -13.897 -2.789 12.362 1.00 79.69 182 ASN A CA 1
ATOM 1502 C C . ASN A 1 182 ? -13.845 -2.085 13.727 1.00 79.69 182 ASN A C 1
ATOM 1504 O O . ASN A 1 182 ? -14.922 -1.907 14.339 1.00 79.69 182 ASN A O 1
#

Sequence (182 aa):
MNVTGHYEEFDKSNLTKEDLISFDEIKQDIEKLKQSENKKSDENVKLEQKIKNSLSDWKDYLKDEFRPDNQPEKERLSNINDKVKSDLDAAFNYKDGAKVMSLLEPAYQRGKRDLPYGRALIIYSDDDIVDNAKNFFDSSDENEKLAHFILDKNIELSEEIMSDDFVELLKLDKEYLDAYFN

Secondary structure (DSSP, 8-state):
----SSSGGGS-----GGGSPPHHHHHHHHHHHHT-S-TTSHHHHHHHHHHHHHHHHHHHHHHTTTS-SSHHHHHHHHHHHHHHHHHHHHHTT-S-HHHHHHHHHHHHHHHTT-HHHHHHHHHHHSHHHHHHHTTSSS-HHHHHHHHHHHHHHHHHHHHHHS-HHHHHHHHHHHHHHHHHH-